Protein AF-A0A919I3X5-F1 (afdb_monomer_lite)

Secondary structure (DSSP, 8-state):
-HHHHHHHHHHHHHHHHHHHHHHHHHHHHHHHHHHHHHHHH--EEEEEEEEEEE-SSS-EEEEEEEEES---THHHHHHHTT-SSEEEEESEEEEETTEEEEEESS-GGG--TT-EEEEETTTTEEEEEETTEEEEEEEHHHH-EEEEPPGGG---

Structure (mmCIF, N/CA/C/O backbone):
data_AF-A0A919I3X5-F1
#
_entry.id   AF-A0A919I3X5-F1
#
loop_
_atom_site.group_PDB
_atom_site.id
_atom_site.type_symbol
_atom_site.label_atom_id
_atom_site.label_alt_id
_atom_site.label_comp_id
_atom_site.label_asym_id
_atom_site.label_entity_id
_atom_site.label_seq_id
_atom_site.pdbx_PDB_ins_code
_atom_site.Cartn_x
_atom_site.Cartn_y
_atom_site.Cartn_z
_atom_site.occupancy
_atom_site.B_iso_or_equiv
_atom_site.auth_seq_id
_atom_site.auth_comp_id
_atom_site.auth_asym_id
_atom_site.auth_atom_id
_atom_site.pdbx_PDB_model_num
ATOM 1 N N . MET A 1 1 ? 20.783 -20.655 -50.301 1.00 61.53 1 MET A N 1
ATOM 2 C CA . MET A 1 1 ? 19.791 -21.039 -49.267 1.00 61.53 1 MET A CA 1
ATOM 3 C C . MET A 1 1 ? 20.374 -21.097 -47.856 1.00 61.53 1 MET A C 1
ATOM 5 O O . MET A 1 1 ? 19.960 -20.282 -47.048 1.00 61.53 1 MET A O 1
ATOM 9 N N . LYS A 1 2 ? 21.364 -21.955 -47.545 1.00 70.31 2 LYS A N 1
ATOM 10 C CA . LYS A 1 2 ? 21.937 -22.067 -46.178 1.00 70.31 2 LYS A CA 1
ATOM 11 C C . LYS A 1 2 ? 22.468 -20.737 -45.602 1.00 70.31 2 LYS A C 1
ATOM 13 O O . LYS A 1 2 ? 22.192 -20.414 -44.455 1.00 70.31 2 LYS A O 1
ATOM 18 N N . LYS A 1 3 ? 23.154 -19.928 -46.423 1.00 73.69 3 LYS A N 1
ATOM 19 C CA . LYS A 1 3 ? 23.654 -18.591 -46.034 1.00 73.69 3 LYS A CA 1
ATOM 20 C C . LYS A 1 3 ? 22.526 -17.597 -45.720 1.00 73.69 3 LYS A C 1
ATOM 22 O O . LYS A 1 3 ? 22.613 -16.870 -44.742 1.00 73.69 3 LYS A O 1
ATOM 27 N N . SER A 1 4 ? 21.447 -17.607 -46.502 1.00 79.50 4 SER A N 1
ATOM 28 C CA . SER A 1 4 ? 20.280 -16.737 -46.294 1.00 79.50 4 SER A CA 1
ATOM 29 C C . SER A 1 4 ? 19.520 -17.089 -45.010 1.00 79.50 4 SER A C 1
ATOM 31 O O . SER A 1 4 ? 19.082 -16.193 -44.300 1.00 79.50 4 SER A O 1
ATOM 33 N N . ILE A 1 5 ? 19.423 -18.382 -44.677 1.00 82.94 5 ILE A N 1
ATOM 34 C CA . ILE A 1 5 ? 18.805 -18.867 -43.430 1.00 82.94 5 ILE A CA 1
ATOM 35 C C . ILE A 1 5 ? 19.635 -18.443 -42.208 1.00 82.94 5 ILE A C 1
ATOM 37 O O . ILE A 1 5 ? 19.074 -17.961 -41.230 1.00 82.94 5 ILE A O 1
ATOM 41 N N . LEU A 1 6 ? 20.967 -18.545 -42.284 1.00 82.88 6 LEU A N 1
ATOM 42 C CA . LEU A 1 6 ? 21.876 -18.072 -41.230 1.00 82.88 6 LEU A CA 1
ATOM 43 C C . LEU A 1 6 ? 21.755 -16.561 -40.982 1.00 82.88 6 LEU A C 1
ATOM 45 O O . LEU A 1 6 ? 21.732 -16.132 -39.832 1.00 82.88 6 LEU A O 1
ATOM 49 N N . ILE A 1 7 ? 21.626 -15.760 -42.045 1.00 85.81 7 ILE A N 1
ATOM 50 C CA . ILE A 1 7 ? 21.425 -14.307 -41.932 1.00 85.81 7 ILE A CA 1
ATOM 51 C C . ILE A 1 7 ? 20.065 -13.995 -41.288 1.00 85.81 7 ILE A C 1
ATOM 53 O O . ILE A 1 7 ? 20.000 -13.182 -40.370 1.00 85.81 7 ILE A O 1
ATOM 57 N N . LEU A 1 8 ? 18.993 -14.674 -41.709 1.00 85.62 8 LEU A N 1
ATOM 58 C CA . LEU A 1 8 ? 17.656 -14.517 -41.120 1.00 85.62 8 LEU A CA 1
ATOM 59 C C . LEU A 1 8 ? 17.619 -14.910 -39.638 1.00 85.62 8 LEU A C 1
ATOM 61 O O . LEU A 1 8 ? 17.032 -14.189 -38.835 1.00 85.62 8 LEU A O 1
ATOM 65 N N . MET A 1 9 ? 18.288 -16.001 -39.254 1.00 86.88 9 MET A N 1
ATOM 66 C CA . MET A 1 9 ? 18.439 -16.388 -37.848 1.00 86.88 9 MET A CA 1
ATOM 67 C C . MET A 1 9 ? 19.220 -15.348 -37.043 1.00 86.88 9 MET A C 1
ATOM 69 O O . MET A 1 9 ? 18.828 -15.029 -35.922 1.00 86.88 9 MET A O 1
ATOM 73 N N . GLY A 1 10 ? 20.299 -14.801 -37.611 1.00 88.75 10 GLY A N 1
ATOM 74 C CA . GLY A 1 10 ? 21.083 -13.742 -36.976 1.00 88.75 10 GLY A CA 1
ATOM 75 C C . GLY A 1 10 ? 20.249 -12.489 -36.716 1.00 88.75 10 GLY A C 1
ATOM 76 O O . GLY A 1 10 ? 20.241 -11.977 -35.599 1.00 88.75 10 GLY A O 1
ATOM 77 N N . ILE A 1 11 ? 19.481 -12.040 -37.714 1.00 90.88 11 ILE A N 1
ATOM 78 C CA . ILE A 1 11 ? 18.559 -10.905 -37.570 1.00 90.88 11 ILE A CA 1
ATOM 79 C C . ILE A 1 11 ? 17.502 -11.216 -36.507 1.00 90.88 11 ILE A C 1
ATOM 81 O O . ILE A 1 11 ? 17.323 -10.422 -35.589 1.00 90.88 11 ILE A O 1
ATOM 85 N N . GLY A 1 12 ? 16.860 -12.387 -36.577 1.00 91.50 12 GLY A N 1
ATOM 86 C CA . GLY A 1 12 ? 15.834 -12.793 -35.616 1.00 91.50 12 GLY A CA 1
ATOM 87 C C . GLY A 1 12 ? 16.341 -12.815 -34.171 1.00 91.50 12 GLY A C 1
ATOM 88 O O . GLY A 1 12 ? 15.672 -12.296 -33.277 1.00 91.50 12 GLY A O 1
ATOM 89 N N . LEU A 1 13 ? 17.548 -13.340 -33.941 1.00 92.19 13 LEU A N 1
ATOM 90 C CA . LEU A 1 13 ? 18.172 -13.357 -32.617 1.00 92.19 13 LEU A CA 1
ATOM 91 C C . LEU A 1 13 ? 18.465 -11.939 -32.110 1.00 92.19 13 LEU A C 1
ATOM 93 O O . LEU A 1 13 ? 18.172 -11.626 -30.956 1.00 92.19 13 LEU A O 1
ATOM 97 N N . ILE A 1 14 ? 18.996 -11.063 -32.967 1.00 91.50 14 ILE A N 1
ATOM 98 C CA . ILE A 1 14 ? 19.264 -9.665 -32.608 1.00 91.50 14 ILE A CA 1
ATOM 99 C C . ILE A 1 14 ? 17.957 -8.945 -32.256 1.00 91.50 14 ILE A C 1
ATOM 101 O O . ILE A 1 14 ? 17.886 -8.274 -31.225 1.00 91.50 14 ILE A O 1
ATOM 105 N N . THR A 1 15 ? 16.900 -9.110 -33.056 1.00 91.44 15 THR A N 1
ATOM 106 C CA . THR A 1 15 ? 15.589 -8.507 -32.781 1.00 91.44 15 THR A CA 1
ATOM 107 C C . THR A 1 15 ? 15.009 -9.007 -31.456 1.00 91.44 15 THR A C 1
ATOM 109 O O . THR A 1 15 ? 14.525 -8.200 -30.662 1.00 91.44 15 THR A O 1
ATOM 112 N N . LEU A 1 16 ? 15.118 -10.308 -31.165 1.00 92.00 16 LEU A N 1
ATOM 113 C CA . LEU A 1 16 ? 14.661 -10.888 -29.901 1.00 92.00 16 LEU A CA 1
ATOM 114 C C . LEU A 1 16 ? 15.409 -10.302 -28.693 1.00 92.00 16 LEU A C 1
ATOM 116 O O . LEU A 1 16 ? 14.780 -9.924 -27.705 1.00 92.00 16 LEU A O 1
ATOM 120 N N . LEU A 1 17 ? 16.737 -10.178 -28.774 1.00 91.19 17 LEU A N 1
ATOM 121 C CA . LEU A 1 17 ? 17.551 -9.598 -27.699 1.00 91.19 17 LEU A CA 1
ATOM 122 C C . LEU A 1 17 ? 17.224 -8.117 -27.463 1.00 91.19 17 LEU A C 1
ATOM 124 O O . LEU A 1 17 ? 17.174 -7.669 -26.315 1.00 91.19 17 LEU A O 1
ATOM 128 N N . LEU A 1 18 ? 16.960 -7.357 -28.529 1.00 89.06 18 LEU A N 1
ATOM 129 C CA . LEU A 1 18 ? 16.533 -5.960 -28.424 1.00 89.06 18 LEU A CA 1
ATOM 130 C C . LEU A 1 18 ? 15.162 -5.834 -27.748 1.00 89.06 18 LEU A C 1
ATOM 132 O O . LEU A 1 18 ? 15.000 -4.995 -26.859 1.00 89.06 18 LEU A O 1
ATOM 136 N N . LEU A 1 19 ? 14.204 -6.693 -28.109 1.00 86.88 19 LEU A N 1
ATOM 137 C CA . LEU A 1 19 ? 12.892 -6.747 -27.460 1.00 86.88 19 LEU A CA 1
ATOM 138 C C . LEU A 1 19 ? 13.016 -7.118 -25.979 1.00 86.88 19 LEU A C 1
ATOM 140 O O . LEU A 1 19 ? 12.453 -6.429 -25.129 1.00 86.88 19 LEU A O 1
ATOM 144 N N . ALA A 1 20 ? 13.810 -8.140 -25.650 1.00 85.44 20 ALA A N 1
ATOM 145 C CA . ALA A 1 20 ? 14.062 -8.530 -24.266 1.00 85.44 20 ALA A CA 1
ATOM 146 C C . ALA A 1 20 ? 14.652 -7.362 -23.459 1.00 85.44 20 ALA A C 1
ATOM 148 O O . ALA A 1 20 ? 14.137 -7.017 -22.395 1.00 85.44 20 ALA A O 1
ATOM 149 N N . ARG A 1 21 ? 15.679 -6.686 -23.990 1.00 85.81 21 ARG A N 1
ATOM 150 C CA . ARG A 1 21 ? 16.307 -5.524 -23.340 1.00 85.81 21 ARG A CA 1
ATOM 151 C C . ARG A 1 21 ? 15.316 -4.387 -23.086 1.00 85.81 21 ARG A C 1
ATOM 153 O O . ARG A 1 21 ? 15.370 -3.765 -22.024 1.00 85.81 21 ARG A O 1
ATOM 160 N N . LEU A 1 22 ? 14.419 -4.112 -24.034 1.00 80.50 22 LEU A N 1
ATOM 161 C CA . LEU A 1 22 ? 13.367 -3.105 -23.869 1.00 80.50 22 LEU A CA 1
ATOM 162 C C . LEU A 1 22 ? 12.413 -3.469 -22.727 1.00 80.50 22 LEU A C 1
ATOM 164 O O . LEU A 1 22 ? 12.160 -2.631 -21.860 1.00 80.50 22 LEU A O 1
ATOM 168 N N . VAL A 1 23 ? 11.958 -4.724 -22.676 1.00 80.50 23 VAL A N 1
ATOM 169 C CA . VAL A 1 23 ? 11.077 -5.224 -21.608 1.00 80.50 23 VAL A CA 1
ATOM 170 C C . VAL A 1 23 ? 11.756 -5.129 -20.239 1.00 80.50 23 VAL A C 1
ATOM 172 O O . VAL A 1 23 ? 11.149 -4.638 -19.286 1.00 80.50 23 VAL A O 1
ATOM 175 N N . PHE A 1 24 ? 13.026 -5.532 -20.127 1.00 82.12 24 PHE A N 1
ATOM 176 C CA . PHE A 1 24 ? 13.777 -5.430 -18.870 1.00 82.12 24 PHE A CA 1
ATOM 177 C C . PHE A 1 24 ? 13.936 -3.984 -18.401 1.00 82.12 24 PHE A C 1
ATOM 179 O O . PHE A 1 24 ? 13.717 -3.686 -17.226 1.00 82.12 24 PHE A O 1
ATOM 186 N N . ARG A 1 25 ? 14.265 -3.067 -19.318 1.00 80.19 25 ARG A N 1
ATOM 187 C CA . ARG A 1 25 ? 14.406 -1.644 -18.992 1.00 80.19 25 ARG A CA 1
ATOM 188 C C . ARG A 1 25 ? 13.093 -1.049 -18.484 1.00 80.19 25 ARG A C 1
ATOM 190 O O . ARG A 1 25 ? 13.114 -0.276 -17.531 1.00 80.19 25 ARG A O 1
ATOM 197 N N . GLN A 1 26 ? 11.964 -1.417 -19.089 1.00 76.94 26 GLN A N 1
ATOM 198 C CA . GLN A 1 26 ? 10.650 -0.961 -18.642 1.00 76.94 26 GLN A CA 1
ATOM 199 C C . GLN A 1 26 ? 10.311 -1.508 -17.252 1.00 76.94 26 GLN A C 1
ATOM 201 O O . GLN A 1 26 ? 9.931 -0.731 -16.380 1.00 76.94 26 GLN A O 1
ATOM 206 N N . LYS A 1 27 ? 10.518 -2.812 -17.015 1.00 78.44 27 LYS A N 1
ATOM 207 C CA . LYS A 1 27 ? 10.295 -3.422 -15.694 1.00 78.44 27 LYS A CA 1
ATOM 208 C C . LYS 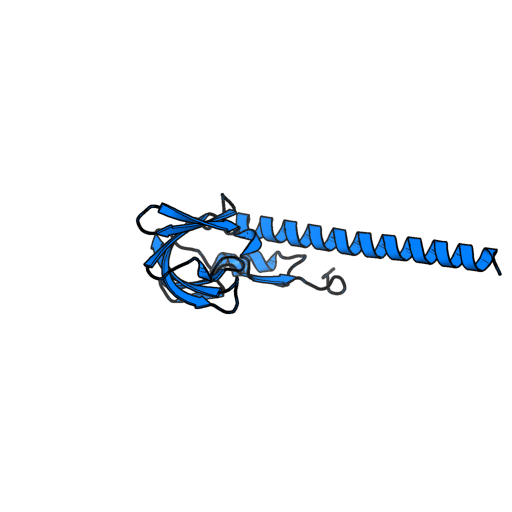A 1 27 ? 11.113 -2.731 -14.600 1.00 78.44 27 LYS A C 1
ATOM 210 O O . LYS A 1 27 ? 10.560 -2.404 -13.551 1.00 78.44 27 LYS A O 1
ATOM 215 N N . SER A 1 28 ? 12.393 -2.452 -14.863 1.00 79.94 28 SER A N 1
ATOM 216 C CA . SER A 1 28 ? 13.244 -1.704 -13.928 1.00 79.94 28 SER A CA 1
ATOM 217 C C . SER A 1 28 ? 12.676 -0.314 -13.648 1.00 79.94 28 SER A C 1
ATOM 219 O O . SER A 1 28 ? 12.451 0.021 -12.491 1.00 79.94 28 SER A O 1
ATOM 221 N N . GLY A 1 29 ? 12.345 0.452 -14.695 1.00 79.75 29 GLY A N 1
ATOM 222 C CA . GLY A 1 29 ? 11.782 1.797 -14.541 1.00 79.75 29 GLY A CA 1
ATOM 223 C C . GLY A 1 29 ? 10.487 1.812 -13.726 1.00 79.75 29 GLY A C 1
ATOM 224 O O . GLY A 1 29 ? 10.319 2.657 -12.849 1.00 79.75 29 GLY A O 1
ATOM 225 N N . THR A 1 30 ? 9.599 0.837 -13.944 1.00 84.00 30 THR A N 1
ATOM 226 C CA . THR A 1 30 ? 8.377 0.710 -13.140 1.00 84.00 30 THR A CA 1
ATOM 227 C C . THR A 1 30 ? 8.676 0.37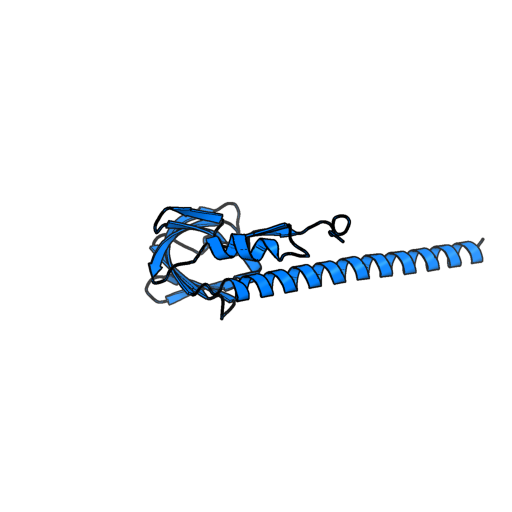4 -11.676 1.00 84.00 30 THR A C 1
ATOM 229 O O . THR A 1 30 ? 8.075 0.953 -10.774 1.00 84.00 30 THR A O 1
ATOM 232 N N . ALA A 1 31 ? 9.625 -0.522 -11.404 1.00 86.62 31 ALA A N 1
ATOM 233 C CA . ALA A 1 31 ? 9.981 -0.875 -10.033 1.00 86.62 31 ALA A CA 1
ATOM 234 C C . ALA A 1 31 ? 10.604 0.315 -9.282 1.00 86.62 31 ALA A C 1
ATOM 236 O O . ALA A 1 31 ? 10.246 0.576 -8.131 1.00 86.62 31 ALA A O 1
ATOM 237 N N . ASP A 1 32 ? 11.487 1.062 -9.945 1.00 90.38 32 ASP A N 1
ATOM 238 C CA . ASP A 1 32 ? 12.150 2.235 -9.374 1.00 90.38 32 ASP A CA 1
ATOM 239 C C . ASP A 1 32 ? 11.147 3.352 -9.064 1.00 90.38 32 ASP A C 1
ATOM 241 O O . ASP A 1 32 ? 11.195 3.953 -7.990 1.00 90.38 32 ASP A O 1
ATOM 245 N N . GLU A 1 33 ? 10.181 3.585 -9.956 1.00 91.12 33 GLU A N 1
ATOM 246 C CA . GLU A 1 33 ? 9.142 4.592 -9.742 1.00 91.12 33 GLU A CA 1
ATOM 247 C C . GLU A 1 33 ? 8.199 4.229 -8.588 1.00 91.12 33 GLU A C 1
ATOM 249 O O . GLU A 1 33 ? 7.842 5.103 -7.799 1.00 91.12 33 GLU A O 1
ATOM 254 N N . ARG A 1 34 ? 7.849 2.945 -8.417 1.00 93.44 34 ARG A N 1
ATOM 255 C CA . ARG A 1 34 ? 7.057 2.489 -7.259 1.00 93.44 34 ARG A CA 1
ATOM 256 C C . ARG A 1 34 ? 7.797 2.735 -5.944 1.00 93.44 34 ARG A C 1
ATOM 258 O O . ARG A 1 34 ? 7.209 3.285 -5.014 1.00 93.44 34 ARG A O 1
ATOM 265 N N . LYS A 1 35 ? 9.089 2.394 -5.876 1.00 93.75 35 LYS A N 1
ATOM 266 C CA . LYS A 1 35 ? 9.930 2.649 -4.690 1.00 93.75 35 LYS A CA 1
ATOM 267 C C . LYS A 1 35 ? 10.046 4.144 -4.392 1.00 93.75 35 LYS A C 1
ATOM 269 O O . LYS A 1 35 ? 9.903 4.562 -3.243 1.00 93.75 35 LYS A O 1
ATOM 274 N N . TRP A 1 36 ? 10.281 4.953 -5.428 1.00 94.69 36 TRP A N 1
ATOM 275 C CA . TRP A 1 36 ? 10.306 6.410 -5.312 1.00 94.69 36 TRP A CA 1
ATOM 276 C C . TRP A 1 36 ? 8.979 6.947 -4.770 1.00 94.69 36 TRP A C 1
ATOM 278 O O . TRP A 1 36 ? 8.989 7.748 -3.836 1.00 94.69 36 TRP A O 1
ATOM 288 N N . PHE A 1 37 ? 7.853 6.471 -5.308 1.00 94.81 37 PHE A N 1
ATOM 289 C CA . PHE A 1 37 ? 6.524 6.908 -4.901 1.00 94.81 37 PHE A CA 1
ATOM 290 C C . PHE A 1 37 ? 6.281 6.626 -3.419 1.00 94.81 37 PHE A C 1
ATOM 292 O O . PHE A 1 37 ? 5.980 7.562 -2.684 1.00 94.81 37 PHE A O 1
ATOM 299 N N . VAL A 1 38 ? 6.515 5.393 -2.946 1.00 94.69 38 VAL A N 1
ATOM 300 C CA . VAL A 1 38 ? 6.366 5.041 -1.519 1.00 94.69 38 VAL A CA 1
ATOM 301 C C . VAL A 1 38 ? 7.189 5.957 -0.621 1.00 94.69 38 VAL A C 1
ATOM 303 O O . VAL A 1 38 ? 6.667 6.481 0.364 1.00 94.69 38 VAL A O 1
ATOM 306 N N . LYS A 1 39 ? 8.456 6.195 -0.970 1.00 94.88 39 LYS A N 1
ATOM 307 C CA . LYS A 1 39 ? 9.339 7.068 -0.188 1.00 94.88 39 LYS A CA 1
ATOM 308 C C . LYS A 1 39 ? 8.854 8.521 -0.186 1.00 94.88 39 LYS A C 1
ATOM 310 O O . LYS A 1 39 ? 8.961 9.214 0.825 1.00 94.88 39 LYS A O 1
ATOM 315 N N . ALA A 1 40 ? 8.314 8.991 -1.307 1.00 94.06 40 ALA A N 1
ATOM 316 C CA . ALA A 1 40 ? 7.800 10.347 -1.446 1.00 94.06 40 ALA A CA 1
ATOM 317 C C . ALA A 1 40 ? 6.484 10.579 -0.679 1.00 94.06 40 ALA A C 1
ATOM 319 O O . ALA A 1 40 ? 6.223 11.718 -0.283 1.00 94.06 40 ALA A O 1
ATOM 320 N N . LEU A 1 41 ? 5.692 9.528 -0.420 1.00 93.44 41 LEU A N 1
ATOM 321 C CA . LEU A 1 41 ? 4.456 9.626 0.367 1.00 93.44 41 LEU A CA 1
ATOM 322 C C . LEU A 1 41 ? 4.705 10.079 1.807 1.00 93.44 41 LEU A C 1
ATOM 324 O O . LEU A 1 41 ? 3.909 10.857 2.335 1.00 93.44 41 LEU A O 1
ATOM 328 N N . ARG A 1 42 ? 5.819 9.641 2.414 1.00 94.62 42 ARG A N 1
ATOM 329 C CA . ARG A 1 42 ? 6.158 9.904 3.827 1.00 94.62 42 ARG A CA 1
ATOM 330 C C . ARG A 1 42 ? 5.008 9.547 4.777 1.00 94.62 42 ARG A C 1
ATOM 332 O O . ARG A 1 42 ? 4.684 10.310 5.683 1.00 94.62 42 ARG A O 1
ATOM 339 N N . TYR A 1 43 ? 4.341 8.432 4.510 1.00 95.06 43 TYR A N 1
ATOM 340 C CA . TYR A 1 43 ? 3.275 7.934 5.360 1.00 95.06 43 TYR A CA 1
ATOM 341 C C . TYR A 1 43 ? 3.866 7.290 6.598 1.00 95.06 43 TYR A C 1
ATOM 343 O O . TYR A 1 43 ? 4.651 6.361 6.491 1.00 95.06 43 TYR A O 1
ATOM 351 N N . GLU A 1 44 ? 3.466 7.799 7.754 1.00 96.50 44 GLU A N 1
ATOM 352 C CA . GLU A 1 44 ? 3.787 7.253 9.066 1.00 96.50 44 GLU A CA 1
ATOM 353 C C . GLU A 1 44 ? 2.495 7.357 9.882 1.00 96.50 44 GLU A C 1
ATOM 355 O O . GLU A 1 44 ? 2.126 8.440 10.345 1.00 96.50 44 GLU A O 1
ATOM 360 N N . PHE A 1 45 ? 1.722 6.273 9.939 1.00 96.62 45 PHE A N 1
ATOM 361 C CA . PHE A 1 45 ? 0.426 6.276 10.618 1.00 96.62 45 PHE A CA 1
ATOM 362 C C . PHE A 1 45 ? 0.042 4.891 11.135 1.00 96.62 45 PHE A C 1
ATOM 364 O O . PHE A 1 45 ? 0.501 3.861 10.640 1.00 96.62 45 PHE A O 1
ATOM 371 N N . SER A 1 46 ? -0.863 4.882 12.112 1.00 97.38 46 SER A N 1
ATOM 372 C CA . SER A 1 46 ? -1.517 3.675 12.607 1.00 97.38 46 SER A CA 1
ATOM 373 C C . SER A 1 46 ? -3.015 3.706 12.336 1.00 97.38 46 SER A C 1
ATOM 375 O O . SER A 1 46 ? -3.649 4.766 12.331 1.00 97.38 46 SER A O 1
ATOM 377 N N . ALA A 1 47 ? -3.583 2.530 12.119 1.00 97.75 47 ALA A N 1
ATOM 378 C CA . ALA A 1 47 ? -5.012 2.345 11.958 1.00 97.75 47 ALA A CA 1
ATOM 379 C C . ALA A 1 47 ? -5.453 1.027 12.598 1.00 97.75 47 ALA A C 1
ATOM 381 O O . ALA A 1 47 ? -4.634 0.170 12.906 1.00 97.75 47 ALA A O 1
ATOM 382 N N . ARG A 1 48 ? -6.756 0.828 12.744 1.00 97.81 48 ARG A N 1
ATOM 383 C CA . ARG A 1 48 ? -7.365 -0.429 13.168 1.00 97.81 48 ARG A CA 1
ATOM 384 C C . ARG A 1 48 ? -8.250 -0.976 12.065 1.00 97.81 48 ARG A C 1
ATOM 386 O O . ARG A 1 48 ? -9.030 -0.227 11.481 1.00 97.81 48 ARG A O 1
ATOM 393 N N . VAL A 1 49 ? -8.157 -2.268 11.784 1.00 97.75 49 VAL A N 1
ATOM 394 C CA . VAL A 1 49 ? -8.965 -2.913 10.746 1.00 97.75 49 VAL A CA 1
ATOM 395 C C . VAL A 1 49 ? -10.425 -2.990 11.197 1.00 97.75 49 VAL A C 1
ATOM 397 O O . VAL A 1 49 ? -10.747 -3.635 12.193 1.00 97.75 49 VAL A O 1
ATOM 400 N N . ASP A 1 50 ? -11.317 -2.341 10.454 1.00 97.25 50 ASP A N 1
ATOM 401 C CA . ASP A 1 50 ? -12.764 -2.335 10.701 1.00 97.25 50 ASP A CA 1
ATOM 402 C C . ASP A 1 50 ? -13.471 -3.454 9.921 1.00 97.25 50 ASP A C 1
ATOM 404 O O . ASP A 1 50 ? -14.318 -4.172 10.455 1.00 97.25 50 ASP A O 1
ATOM 408 N N . SER A 1 51 ? -13.090 -3.649 8.655 1.00 96.31 51 SER A N 1
ATOM 409 C CA . SER A 1 51 ? -13.647 -4.708 7.808 1.00 96.31 51 SER A CA 1
ATOM 410 C C . SER A 1 51 ? -12.667 -5.160 6.731 1.00 96.31 51 SER A C 1
ATOM 412 O O . SER A 1 51 ? -11.946 -4.332 6.169 1.00 96.31 51 SER A O 1
ATOM 414 N N . ILE A 1 52 ? -12.725 -6.445 6.378 1.00 96.06 52 ILE A N 1
ATOM 415 C CA . ILE A 1 52 ? -11.952 -7.048 5.291 1.00 96.06 52 ILE A CA 1
ATOM 416 C C . ILE A 1 52 ? -12.920 -7.627 4.261 1.00 96.06 52 ILE A C 1
ATOM 418 O O . ILE A 1 52 ? -13.839 -8.364 4.611 1.00 96.06 52 ILE A O 1
ATOM 422 N N . LEU A 1 53 ? -12.700 -7.304 2.989 1.00 95.50 53 LEU A N 1
ATOM 423 C CA . LEU A 1 53 ? -13.354 -7.943 1.852 1.00 95.50 53 LEU A CA 1
ATOM 424 C C . LEU A 1 53 ? -12.292 -8.671 1.032 1.00 95.50 53 LEU A C 1
ATOM 426 O O . LEU A 1 53 ? -11.531 -8.042 0.298 1.00 95.50 53 LEU A O 1
ATOM 430 N N . VAL A 1 54 ? -12.233 -9.990 1.170 1.00 94.44 54 VAL A N 1
ATOM 431 C CA . VAL A 1 54 ? -11.283 -10.837 0.443 1.00 94.44 54 VAL A CA 1
ATOM 432 C C . VAL A 1 54 ? -11.773 -11.036 -0.993 1.00 94.44 54 VAL A C 1
ATOM 434 O O . VAL A 1 54 ? -12.937 -11.363 -1.213 1.00 94.44 54 VAL A O 1
ATOM 437 N N . PHE A 1 55 ? -10.896 -10.812 -1.973 1.00 89.75 55 PHE A N 1
ATOM 438 C CA . PHE A 1 55 ? -11.206 -11.000 -3.394 1.00 89.75 55 PHE A CA 1
ATOM 439 C C . PHE A 1 55 ? -10.818 -12.394 -3.889 1.00 89.75 55 PHE A C 1
ATOM 441 O O . PHE A 1 55 ? -11.499 -12.951 -4.746 1.00 89.75 55 PHE A O 1
ATOM 448 N N . ASN A 1 56 ? -9.711 -12.942 -3.383 1.00 91.25 56 ASN A N 1
ATOM 449 C CA . ASN A 1 56 ? -9.208 -14.271 -3.727 1.00 91.25 56 ASN A CA 1
ATOM 450 C C . ASN A 1 56 ? -8.350 -14.845 -2.580 1.00 91.25 56 ASN A C 1
ATOM 452 O O . ASN A 1 56 ? -8.339 -14.305 -1.482 1.00 91.25 56 ASN A O 1
ATOM 456 N N . 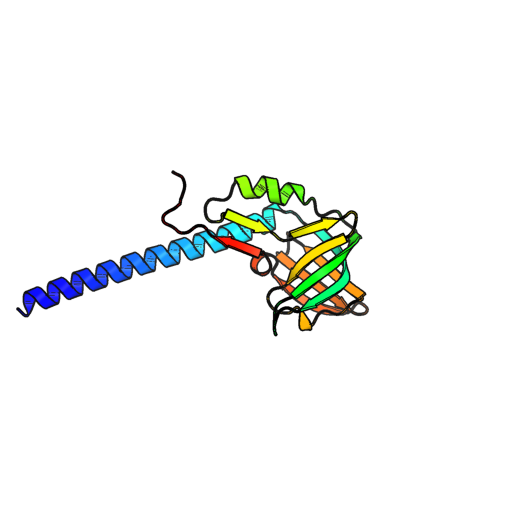GLN A 1 57 ? -7.613 -15.931 -2.823 1.00 89.38 57 GLN A N 1
ATOM 457 C CA . GLN A 1 57 ? -6.789 -16.603 -1.803 1.00 89.38 57 GLN A CA 1
ATOM 458 C C . GLN A 1 57 ? -5.625 -15.759 -1.239 1.00 89.38 57 GLN A C 1
ATOM 460 O O . GLN A 1 57 ? -4.982 -16.187 -0.286 1.00 89.38 57 GLN A O 1
ATOM 465 N N . HIS A 1 58 ? -5.352 -14.579 -1.798 1.00 90.62 58 HIS A N 1
ATOM 466 C CA . HIS A 1 58 ? -4.216 -13.727 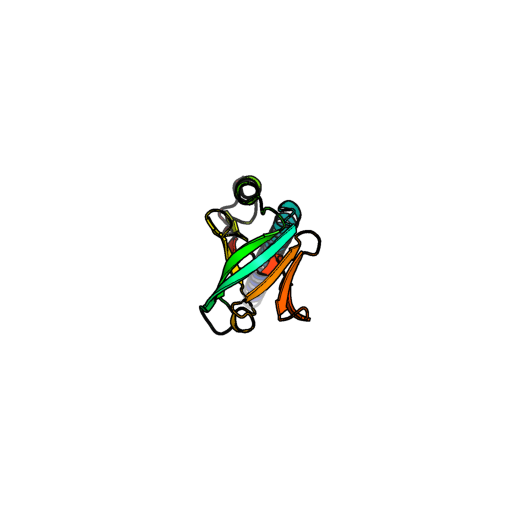-1.436 1.00 90.62 58 HIS A CA 1
ATOM 467 C C . HIS A 1 58 ? -4.632 -12.282 -1.163 1.00 90.62 58 HIS A C 1
ATOM 469 O O . HIS A 1 58 ? -4.196 -11.669 -0.189 1.00 90.62 58 HIS A O 1
ATOM 475 N N . SER A 1 59 ? -5.489 -11.722 -2.015 1.00 92.12 59 SER A N 1
ATOM 476 C CA . SER A 1 59 ? -5.769 -10.296 -2.038 1.00 92.12 59 SER A CA 1
ATOM 477 C C . SER A 1 59 ? -7.128 -9.941 -1.458 1.00 92.12 59 SER A C 1
ATOM 479 O O . SER A 1 59 ? -8.093 -10.710 -1.482 1.00 92.12 59 SER A O 1
ATOM 481 N N . GLY A 1 60 ? -7.213 -8.723 -0.940 1.00 92.88 60 GLY A N 1
ATOM 482 C CA . GLY A 1 60 ? -8.424 -8.215 -0.330 1.00 92.88 60 GLY A CA 1
ATOM 483 C C . GLY A 1 60 ? -8.345 -6.728 -0.060 1.00 92.88 60 GLY A C 1
ATOM 484 O O . GLY A 1 60 ? -7.284 -6.107 -0.060 1.00 92.88 60 GLY A O 1
ATOM 485 N N . ARG A 1 61 ? -9.510 -6.140 0.151 1.00 94.81 61 ARG A N 1
ATOM 486 C CA . ARG A 1 61 ? -9.694 -4.739 0.495 1.00 94.81 61 ARG A CA 1
ATOM 487 C C . ARG A 1 61 ? -9.881 -4.614 1.995 1.00 94.81 61 ARG A C 1
ATOM 489 O O . ARG A 1 61 ? -10.775 -5.241 2.558 1.00 94.81 61 ARG A O 1
ATOM 496 N N . LEU A 1 62 ? -9.086 -3.750 2.608 1.00 95.69 62 LEU A N 1
ATOM 497 C CA . LEU A 1 62 ? -9.161 -3.450 4.026 1.00 95.69 62 LEU A CA 1
ATOM 498 C C . LEU A 1 62 ? -9.721 -2.054 4.207 1.00 95.69 62 LEU A C 1
ATOM 500 O O . LEU A 1 62 ? -9.236 -1.093 3.608 1.00 95.69 62 LEU A O 1
ATOM 504 N N . ARG A 1 63 ? -10.743 -1.957 5.048 1.00 97.06 63 ARG A N 1
ATOM 505 C CA . ARG A 1 63 ? -11.233 -0.694 5.584 1.00 97.06 63 ARG A CA 1
ATOM 506 C C . ARG A 1 63 ? -10.677 -0.553 6.988 1.00 97.06 63 ARG A C 1
ATOM 508 O O . ARG A 1 63 ? -10.907 -1.432 7.818 1.00 97.06 63 ARG A O 1
ATOM 515 N N . CYS A 1 64 ? -9.972 0.540 7.243 1.00 97.50 64 CYS A N 1
ATOM 516 C CA . CYS A 1 64 ? -9.311 0.778 8.515 1.00 97.50 64 CYS A CA 1
ATOM 517 C C . CYS A 1 64 ? -9.702 2.141 9.081 1.00 97.50 64 CYS A C 1
ATOM 519 O O . CYS A 1 64 ? -9.818 3.118 8.342 1.00 97.50 64 CYS A O 1
ATOM 521 N N . LEU A 1 65 ? -9.879 2.202 10.394 1.00 97.81 65 LEU A N 1
ATOM 522 C CA . LEU A 1 65 ? -10.076 3.428 11.152 1.00 97.81 65 LEU A CA 1
ATOM 523 C C . LEU A 1 65 ? -8.716 3.942 11.626 1.00 97.81 65 LEU A C 1
ATOM 525 O O . LEU A 1 65 ? -8.012 3.228 12.329 1.00 97.81 65 LEU A O 1
ATOM 529 N N . LEU A 1 66 ? -8.336 5.155 11.245 1.00 97.44 66 LEU A N 1
ATOM 530 C CA . LEU A 1 66 ? -7.109 5.804 11.692 1.00 97.44 66 LEU A CA 1
ATOM 531 C C . LEU A 1 66 ? -7.124 5.979 13.212 1.00 97.44 66 LEU A C 1
ATOM 533 O O . LEU A 1 66 ? -8.113 6.426 13.788 1.00 97.44 66 LEU A O 1
ATOM 537 N N . THR A 1 67 ? -6.012 5.620 13.846 1.00 96.88 67 THR A N 1
ATOM 538 C CA . THR A 1 67 ? -5.824 5.708 15.301 1.00 96.88 67 THR A CA 1
ATOM 539 C C . THR A 1 67 ? -4.737 6.706 15.678 1.00 96.88 67 THR A C 1
ATOM 541 O O . THR A 1 67 ? -4.813 7.312 16.741 1.00 96.88 67 THR A O 1
ATOM 544 N N . ASN A 1 68 ? -3.731 6.899 14.820 1.00 96.56 68 ASN A N 1
ATOM 545 C CA . ASN A 1 68 ? -2.687 7.908 15.000 1.00 96.56 68 ASN A CA 1
ATOM 546 C C . ASN A 1 68 ? -2.059 8.266 13.647 1.00 96.56 68 ASN A C 1
ATOM 548 O O . ASN A 1 68 ? -1.916 7.391 12.795 1.00 96.56 68 ASN A O 1
ATOM 552 N N . GLY A 1 69 ? -1.618 9.510 13.486 1.00 93.44 69 GLY A N 1
ATOM 553 C CA . GLY A 1 69 ? -1.076 10.034 12.236 1.00 93.44 69 GLY A CA 1
ATOM 554 C C . GLY A 1 69 ? -2.159 10.370 11.210 1.00 93.44 69 GLY A C 1
ATOM 555 O O . GLY A 1 69 ? -3.312 9.954 11.320 1.00 93.44 69 GLY A O 1
ATOM 556 N N . ASP A 1 70 ? -1.775 11.145 10.198 1.00 91.75 70 ASP A N 1
ATOM 557 C CA . ASP A 1 70 ? -2.670 11.563 9.124 1.00 91.75 70 ASP A CA 1
ATOM 558 C C . ASP A 1 70 ? -2.043 11.260 7.755 1.00 91.75 70 ASP A C 1
ATOM 560 O O . ASP A 1 70 ? -1.116 11.960 7.329 1.00 91.75 70 ASP A O 1
ATOM 564 N N . PRO A 1 71 ? -2.514 10.229 7.030 1.00 89.19 71 PRO A N 1
ATOM 565 C CA . PRO A 1 71 ? -2.061 10.006 5.672 1.00 89.19 71 PRO A CA 1
ATOM 566 C C . PRO A 1 71 ? -2.639 11.092 4.769 1.00 89.19 71 PRO A C 1
ATOM 568 O O . PRO A 1 71 ? -3.803 11.059 4.366 1.00 89.19 71 PRO A O 1
ATOM 571 N N . GLN A 1 72 ? -1.803 12.069 4.446 1.00 90.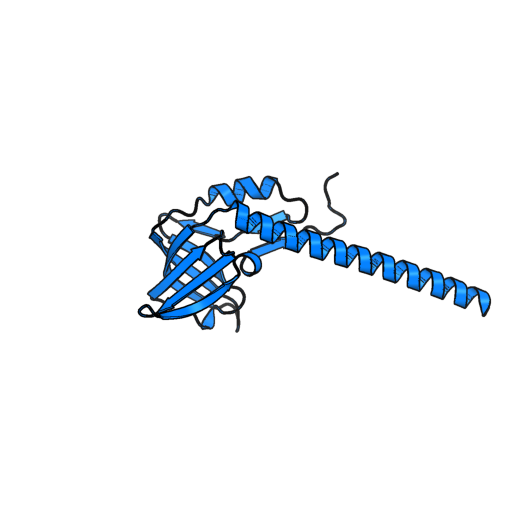75 72 GLN A N 1
ATOM 572 C CA . GLN A 1 72 ? -2.112 13.186 3.561 1.00 90.75 72 GLN A CA 1
ATOM 573 C C . GLN A 1 72 ? -2.391 12.686 2.130 1.00 90.75 72 GLN A C 1
ATOM 575 O O . GLN A 1 72 ? -1.509 12.699 1.270 1.00 90.75 72 GLN A O 1
ATOM 580 N N . THR A 1 73 ? -3.611 12.213 1.856 1.00 89.50 73 THR A N 1
ATOM 581 C CA . THR A 1 73 ? -3.985 11.557 0.585 1.00 89.50 73 THR A CA 1
ATOM 582 C C . THR A 1 73 ? -3.815 12.467 -0.630 1.00 89.50 73 THR A C 1
ATOM 584 O O . THR A 1 73 ? -3.482 11.989 -1.710 1.00 89.50 73 THR A O 1
ATOM 587 N N . TYR A 1 74 ? -3.915 13.789 -0.455 1.00 89.12 74 TYR A N 1
ATOM 588 C CA . TYR A 1 74 ? -3.627 14.769 -1.511 1.00 89.12 74 TYR A CA 1
ATOM 589 C C . TYR A 1 74 ? -2.176 14.697 -2.035 1.00 89.12 74 TYR A C 1
ATOM 591 O O . TYR A 1 74 ? -1.891 15.136 -3.155 1.00 89.12 74 TYR A O 1
ATOM 599 N N . ARG A 1 75 ? -1.237 14.139 -1.252 1.00 90.06 75 ARG A N 1
ATOM 600 C CA . ARG A 1 75 ? 0.138 13.888 -1.710 1.00 90.06 75 ARG A CA 1
ATOM 601 C C . ARG A 1 75 ? 0.174 12.835 -2.804 1.00 90.06 75 ARG A C 1
ATOM 603 O O . ARG A 1 75 ? 0.931 13.020 -3.751 1.00 90.06 75 ARG A O 1
ATOM 610 N N . GLU A 1 76 ? -0.654 11.789 -2.724 1.00 90.94 76 GLU A N 1
ATOM 611 C CA . GLU A 1 76 ? -0.729 10.779 -3.786 1.00 90.94 76 GLU A CA 1
ATOM 612 C C . GLU A 1 76 ? -1.085 11.444 -5.119 1.00 90.94 76 GLU A C 1
ATOM 614 O O . GLU A 1 76 ? -0.427 11.210 -6.129 1.00 90.94 76 GLU A O 1
ATOM 619 N N . ASP A 1 77 ? -2.085 12.326 -5.123 1.00 89.12 77 ASP A N 1
ATOM 620 C CA . ASP A 1 77 ? -2.539 13.029 -6.331 1.00 89.12 77 ASP A CA 1
ATOM 621 C C . ASP A 1 77 ? -1.504 14.018 -6.873 1.00 89.12 77 ASP A C 1
ATOM 623 O O . ASP A 1 77 ? -1.372 14.201 -8.084 1.00 89.12 77 ASP A O 1
ATOM 627 N N . SER A 1 78 ? -0.726 14.631 -5.982 1.00 90.31 78 SER A N 1
ATOM 628 C CA . SER A 1 78 ? 0.342 15.556 -6.363 1.00 90.31 78 SER A CA 1
ATOM 629 C C . SER A 1 78 ? 1.538 14.819 -6.970 1.00 90.31 78 SER A C 1
ATOM 631 O O . SER A 1 78 ? 2.076 15.248 -7.989 1.00 90.31 78 SER A O 1
ATOM 633 N N . LEU A 1 79 ? 1.927 13.687 -6.383 1.00 91.62 79 LEU A N 1
ATOM 634 C CA . LEU A 1 79 ? 3.072 12.885 -6.815 1.00 91.62 79 LEU A CA 1
ATOM 635 C C . LEU A 1 79 ? 2.816 12.148 -8.135 1.00 91.62 79 LEU A C 1
ATOM 637 O O . LEU A 1 79 ? 3.736 12.029 -8.940 1.00 91.62 79 LEU A O 1
ATOM 641 N N . LYS A 1 80 ? 1.572 11.733 -8.413 1.00 89.62 80 LYS A N 1
ATOM 642 C CA . LYS A 1 80 ? 1.192 11.104 -9.696 1.00 89.62 80 LYS A CA 1
ATOM 643 C C . LYS A 1 80 ? 1.506 11.969 -10.913 1.00 89.62 80 LYS A C 1
ATOM 645 O O . LYS A 1 80 ? 1.811 11.446 -11.980 1.00 89.62 80 LYS A O 1
ATOM 650 N N . LYS A 1 81 ? 1.483 13.298 -10.759 1.00 88.06 81 LYS A N 1
ATOM 651 C CA . LYS A 1 81 ? 1.838 14.244 -11.832 1.00 88.06 81 LYS A CA 1
ATOM 652 C C . LYS A 1 81 ? 3.295 14.109 -12.285 1.00 88.06 81 LYS A C 1
ATOM 654 O O . LYS A 1 81 ? 3.632 14.572 -13.369 1.00 88.06 81 LYS A O 1
ATOM 659 N N . LEU A 1 82 ? 4.144 13.487 -11.468 1.00 90.19 82 LEU A N 1
ATOM 660 C CA . LEU A 1 82 ? 5.565 13.283 -11.738 1.00 90.19 82 LEU A CA 1
ATOM 661 C C . LEU A 1 82 ? 5.866 11.903 -12.345 1.00 90.19 82 LEU A C 1
ATOM 663 O O . LEU A 1 82 ? 7.026 11.629 -12.652 1.00 90.19 82 LEU A O 1
ATOM 667 N N . PHE A 1 83 ? 4.856 11.043 -12.533 1.00 89.62 83 PHE A N 1
ATOM 668 C CA . PHE A 1 83 ? 5.066 9.717 -13.106 1.00 89.62 83 PHE A CA 1
ATOM 669 C C . PHE A 1 83 ? 5.448 9.769 -14.583 1.00 89.62 83 PHE A C 1
ATOM 671 O O . PHE A 1 83 ? 4.787 10.385 -15.429 1.00 89.62 83 PHE A O 1
ATOM 678 N N . LYS A 1 84 ? 6.507 9.031 -14.894 1.00 85.44 84 LYS A N 1
ATOM 679 C CA . LYS A 1 84 ? 7.017 8.771 -16.235 1.00 85.44 84 LYS A CA 1
ATOM 680 C C . LYS A 1 84 ? 6.558 7.404 -16.722 1.00 85.44 84 LYS A C 1
ATOM 682 O O . LYS A 1 84 ? 6.150 7.286 -17.878 1.00 85.44 84 LYS A O 1
ATOM 687 N N . GLU A 1 85 ? 6.594 6.402 -15.846 1.00 83.31 85 GLU A N 1
ATOM 688 C CA . GLU A 1 85 ? 6.369 4.996 -16.200 1.00 83.31 85 GLU A CA 1
ATOM 689 C C . GLU A 1 85 ? 4.959 4.503 -15.840 1.00 83.31 85 GLU A C 1
ATOM 691 O O . GLU A 1 85 ? 4.437 3.612 -16.509 1.00 83.31 85 GLU A O 1
ATOM 696 N N . HIS A 1 86 ? 4.312 5.089 -14.834 1.00 83.81 86 HIS A N 1
ATOM 697 C CA . HIS A 1 86 ? 2.940 4.787 -14.435 1.00 83.81 86 HIS A CA 1
ATOM 698 C C . HIS A 1 86 ? 1.952 5.858 -14.877 1.00 83.81 86 HIS A C 1
ATOM 700 O O . HIS A 1 86 ? 2.272 7.042 -14.971 1.00 83.81 86 HIS A O 1
ATOM 706 N N . ASP A 1 87 ? 0.716 5.433 -15.120 1.00 81.19 87 ASP A N 1
ATOM 707 C CA . ASP A 1 87 ? -0.408 6.366 -15.189 1.00 81.19 87 ASP A CA 1
ATOM 708 C C . ASP A 1 87 ? -0.971 6.629 -13.802 1.00 81.19 87 ASP A C 1
ATOM 710 O O . ASP A 1 87 ? -1.385 7.744 -13.486 1.00 81.19 87 ASP A O 1
ATOM 714 N N . MET A 1 88 ? -0.984 5.593 -12.967 1.00 83.00 88 MET A N 1
ATOM 715 C CA . MET A 1 88 ? -1.710 5.627 -11.718 1.00 83.00 88 MET A CA 1
ATOM 716 C C . MET A 1 88 ? -1.118 4.630 -10.725 1.00 83.00 88 MET A C 1
ATOM 718 O O . MET A 1 88 ? -0.936 3.463 -11.060 1.00 83.00 88 MET A O 1
ATOM 722 N N . LEU A 1 89 ? -0.847 5.096 -9.505 1.00 89.00 89 LEU A N 1
ATOM 723 C CA . LEU A 1 89 ? -0.482 4.289 -8.341 1.00 89.00 89 LEU A CA 1
ATOM 724 C C . LEU A 1 89 ? -1.165 4.885 -7.112 1.00 89.00 89 LEU A C 1
ATOM 726 O O . LEU A 1 89 ? -1.098 6.097 -6.907 1.00 89.00 89 LEU A O 1
ATOM 730 N N . TYR A 1 90 ? -1.793 4.038 -6.309 1.00 87.94 90 TYR A N 1
ATOM 731 C CA . TYR A 1 90 ? -2.440 4.400 -5.056 1.00 87.94 90 TYR A CA 1
ATOM 732 C C . TYR A 1 90 ? -2.047 3.422 -3.959 1.00 87.94 90 TYR A C 1
ATOM 734 O O . TYR A 1 90 ? -2.014 2.207 -4.185 1.00 87.94 90 TYR A O 1
ATOM 742 N N . LEU A 1 91 ? -1.824 3.955 -2.760 1.00 90.00 91 LEU A N 1
ATOM 743 C CA . LEU A 1 91 ? -1.896 3.144 -1.552 1.00 90.00 91 LEU A CA 1
ATOM 744 C C . LEU A 1 91 ? -3.313 3.233 -0.985 1.00 90.00 91 LEU A C 1
ATOM 746 O O . LEU A 1 91 ? -3.995 2.219 -0.853 1.00 90.00 91 LEU A O 1
ATOM 750 N N . ILE A 1 92 ? -3.782 4.450 -0.707 1.00 91.69 92 ILE A N 1
ATOM 751 C CA . ILE A 1 92 ? -5.115 4.702 -0.165 1.00 91.69 92 ILE A CA 1
ATOM 752 C C . ILE A 1 92 ? -6.045 5.063 -1.319 1.00 91.69 92 ILE A C 1
ATOM 754 O O . ILE A 1 92 ? -6.075 6.194 -1.798 1.00 91.69 92 ILE A O 1
ATOM 758 N N . PHE A 1 93 ? -6.855 4.101 -1.757 1.00 83.12 93 PHE A N 1
ATOM 759 C CA . PHE A 1 93 ? -7.777 4.327 -2.873 1.00 83.12 93 PHE A CA 1
ATOM 760 C C . PHE A 1 93 ? -9.035 5.107 -2.459 1.00 83.12 93 PHE A C 1
ATOM 762 O O . PHE A 1 93 ? -9.718 5.674 -3.310 1.00 83.12 93 PHE A O 1
ATOM 769 N N . LYS A 1 94 ? -9.388 5.113 -1.164 1.00 89.44 94 LYS A N 1
ATOM 770 C CA . LYS A 1 94 ? -10.542 5.859 -0.643 1.00 89.44 94 LYS A CA 1
ATOM 771 C C . LYS A 1 94 ? -10.312 6.308 0.793 1.00 89.44 94 LYS A C 1
ATOM 773 O O . LYS A 1 94 ? -9.878 5.521 1.631 1.00 89.44 94 LYS A O 1
ATOM 778 N N . ARG A 1 95 ? -10.710 7.545 1.093 1.00 91.75 95 ARG A N 1
ATOM 779 C CA . ARG A 1 95 ? -10.777 8.085 2.453 1.00 91.75 95 ARG A CA 1
ATOM 780 C C . ARG A 1 95 ? -12.136 8.725 2.728 1.00 91.75 95 ARG A C 1
ATOM 782 O O . ARG A 1 95 ? -12.707 9.375 1.858 1.00 91.75 95 ARG A O 1
ATOM 789 N N . SER A 1 96 ? -12.649 8.540 3.940 1.00 92.31 96 SER A N 1
ATOM 790 C CA . SER A 1 96 ? -13.835 9.215 4.468 1.00 92.31 96 SER A CA 1
ATOM 791 C C . SER A 1 96 ? -13.615 9.515 5.948 1.00 92.31 96 SER A C 1
ATOM 793 O O . SER A 1 96 ? -13.624 8.598 6.767 1.00 92.31 96 SER A O 1
ATOM 795 N N . LYS A 1 97 ? -13.386 10.794 6.281 1.00 90.69 97 LYS A N 1
ATOM 796 C CA . LYS A 1 97 ? -12.962 11.241 7.621 1.00 90.69 97 LYS A CA 1
ATOM 797 C C . LYS A 1 97 ? -11.741 10.437 8.100 1.00 90.69 97 LYS A C 1
ATOM 799 O O . LYS A 1 97 ? -10.718 10.431 7.410 1.00 90.69 97 LYS A O 1
ATOM 804 N N . ASP A 1 98 ? -11.887 9.716 9.205 1.00 94.00 98 ASP A N 1
ATOM 805 C CA . ASP A 1 98 ? -10.845 8.890 9.817 1.00 94.00 98 ASP A CA 1
ATOM 806 C C . ASP A 1 98 ? -10.803 7.476 9.241 1.00 94.00 98 ASP A C 1
ATOM 808 O O . ASP A 1 98 ? -9.986 6.660 9.639 1.00 94.00 98 ASP A O 1
ATOM 812 N N . THR A 1 99 ? -11.678 7.142 8.294 1.00 95.19 99 THR A N 1
ATOM 813 C CA . THR A 1 99 ? -11.649 5.837 7.641 1.00 95.19 99 THR A CA 1
ATOM 814 C C . THR A 1 99 ? -10.852 5.896 6.350 1.00 95.19 99 THR A C 1
ATOM 816 O O . THR A 1 99 ? -11.179 6.660 5.440 1.00 95.19 99 THR A O 1
ATOM 819 N N . ILE A 1 100 ? -9.858 5.026 6.229 1.00 96.00 100 ILE A N 1
ATOM 820 C CA . ILE A 1 100 ? -9.102 4.798 5.000 1.00 96.00 100 ILE A CA 1
ATOM 821 C C . ILE A 1 100 ? -9.412 3.416 4.446 1.00 96.00 100 ILE A C 1
ATOM 823 O O . ILE A 1 100 ? -9.828 2.505 5.161 1.00 96.00 100 ILE A O 1
ATOM 827 N N . THR A 1 101 ? -9.236 3.260 3.142 1.00 95.00 101 THR A N 1
ATOM 828 C CA . THR A 1 101 ? -9.374 1.970 2.481 1.00 95.00 101 THR A CA 1
ATOM 829 C C . THR A 1 101 ? -8.198 1.762 1.541 1.00 95.00 101 THR A C 1
ATOM 831 O O . THR A 1 101 ? -7.901 2.627 0.714 1.00 95.00 101 THR A O 1
ATOM 834 N N . PHE A 1 102 ? -7.538 0.617 1.676 1.00 93.19 102 PHE A N 1
ATOM 835 C CA . PHE A 1 102 ? -6.454 0.180 0.801 1.00 93.19 102 PHE A CA 1
ATOM 836 C C . PHE A 1 102 ? -6.635 -1.298 0.439 1.00 93.19 102 PHE A C 1
ATOM 838 O O . PHE A 1 102 ? -7.490 -1.993 0.995 1.00 93.19 102 PHE A O 1
ATOM 845 N N . VAL A 1 103 ? -5.896 -1.763 -0.560 1.00 92.06 103 VAL A N 1
ATOM 846 C CA . VAL A 1 103 ? -5.915 -3.161 -1.006 1.00 92.06 103 VAL A CA 1
ATOM 847 C C . VAL A 1 103 ? -4.612 -3.799 -0.574 1.00 92.06 103 VAL A C 1
ATOM 849 O O . VAL A 1 103 ? -3.571 -3.209 -0.815 1.00 92.06 103 VAL A O 1
ATOM 852 N N . LEU A 1 104 ? -4.674 -4.984 0.024 1.00 92.88 104 LEU A N 1
ATOM 853 C CA . LEU A 1 104 ? -3.517 -5.831 0.288 1.00 92.88 104 LEU A CA 1
ATOM 854 C C . LEU A 1 104 ? -3.462 -6.925 -0.776 1.00 92.88 104 LEU A C 1
ATOM 856 O O . LEU A 1 104 ? -4.489 -7.527 -1.096 1.00 92.88 104 LEU A O 1
ATOM 860 N N . THR A 1 105 ? -2.290 -7.151 -1.363 1.00 88.00 105 THR A N 1
ATOM 861 C CA . THR A 1 105 ? -2.139 -7.999 -2.555 1.00 88.00 105 THR A CA 1
ATOM 862 C C . THR A 1 105 ? -1.826 -9.457 -2.239 1.00 88.00 105 THR A C 1
ATOM 864 O O . THR A 1 105 ? -2.242 -10.322 -3.005 1.00 88.00 105 THR A O 1
ATOM 867 N N . ASN A 1 106 ? -1.144 -9.733 -1.124 1.00 87.62 106 ASN A N 1
ATOM 868 C CA . ASN A 1 106 ? -0.541 -11.046 -0.878 1.00 87.62 106 ASN A CA 1
ATOM 869 C C . ASN A 1 106 ? -1.159 -11.809 0.306 1.00 87.62 106 ASN A C 1
ATOM 871 O O . ASN A 1 106 ? -1.316 -13.027 0.228 1.00 87.62 106 ASN A O 1
ATOM 875 N N . HIS A 1 107 ? -1.524 -11.112 1.387 1.00 92.00 107 HIS A N 1
ATOM 876 C CA . HIS A 1 107 ? -1.826 -11.756 2.672 1.00 92.00 107 HIS A CA 1
ATOM 877 C C . HIS A 1 107 ? -3.130 -11.273 3.325 1.00 92.00 107 HIS A C 1
ATOM 879 O O . HIS A 1 107 ? -3.290 -11.331 4.544 1.00 92.00 107 HIS A O 1
ATOM 885 N N . ALA A 1 108 ? -4.099 -10.809 2.531 1.00 92.62 108 ALA A N 1
ATOM 886 C CA . ALA A 1 108 ? -5.373 -10.311 3.052 1.00 92.62 108 ALA A CA 1
ATOM 887 C C . ALA A 1 108 ? -6.142 -11.320 3.930 1.00 92.62 108 ALA A C 1
ATOM 889 O O . ALA A 1 108 ? -6.698 -10.881 4.935 1.00 92.62 108 ALA A O 1
ATOM 890 N N . PRO A 1 109 ? -6.157 -12.640 3.638 1.00 94.00 109 PRO A N 1
ATOM 891 C CA . PRO A 1 109 ? -6.847 -13.613 4.490 1.00 94.00 109 PRO A CA 1
ATOM 892 C C . PRO A 1 109 ? -6.245 -13.797 5.892 1.00 94.00 109 PRO A C 1
ATOM 894 O O . PRO A 1 109 ? -6.911 -14.354 6.758 1.00 94.00 109 PRO A O 1
ATOM 897 N N . MET A 1 110 ? -5.001 -13.364 6.128 1.00 94.75 110 MET A N 1
ATOM 898 C CA . MET A 1 110 ? -4.342 -13.485 7.439 1.00 94.75 110 MET A CA 1
ATOM 899 C C . MET A 1 110 ? -4.750 -12.368 8.410 1.00 94.75 110 MET A C 1
ATOM 901 O O . MET A 1 110 ? -4.575 -12.493 9.627 1.00 94.75 110 MET A O 1
ATOM 905 N N . VAL A 1 111 ? -5.300 -11.279 7.870 1.00 96.06 111 VAL A N 1
ATOM 906 C CA . VAL A 1 111 ? -5.713 -10.099 8.625 1.00 96.06 111 VAL A CA 1
ATOM 907 C C . VAL A 1 111 ? -7.150 -10.266 9.105 1.00 96.06 111 VAL A C 1
ATOM 909 O O . VAL A 1 111 ? -8.043 -10.616 8.333 1.00 96.06 111 VAL A O 1
ATOM 912 N N . LEU A 1 112 ? -7.390 -9.968 10.379 1.00 96.62 112 LEU A N 1
ATOM 913 C CA . LEU A 1 112 ? -8.706 -10.039 11.001 1.00 96.62 112 LEU A CA 1
ATOM 914 C C . LEU A 1 112 ? -9.209 -8.660 11.420 1.00 96.62 112 LEU A C 1
ATOM 916 O O . LEU A 1 112 ? -8.461 -7.697 11.601 1.00 96.62 112 LEU A O 1
ATOM 920 N N . LYS A 1 113 ? -10.534 -8.563 11.565 1.00 97.38 113 LYS A N 1
ATOM 921 C CA . LYS A 1 113 ? -11.167 -7.370 12.119 1.00 97.38 113 LYS A CA 1
ATOM 922 C C . LYS A 1 113 ? -10.634 -7.148 13.532 1.00 97.38 113 LYS A C 1
ATOM 924 O O . LYS A 1 113 ? -10.622 -8.067 14.342 1.00 97.38 113 LYS A O 1
ATOM 929 N N . GLY A 1 114 ? -10.271 -5.908 13.830 1.00 97.50 114 GLY A N 1
ATOM 930 C CA . GLY A 1 114 ? -9.726 -5.514 15.119 1.00 97.50 114 GLY A CA 1
ATOM 931 C C . GLY A 1 114 ? -8.203 -5.483 15.171 1.00 97.50 114 GLY A C 1
ATOM 932 O O . GLY A 1 114 ? -7.708 -4.815 16.079 1.00 97.50 114 GLY A O 1
ATOM 933 N N . ASP A 1 115 ? -7.503 -6.099 14.208 1.00 98.19 115 ASP A N 1
ATOM 934 C CA . ASP A 1 115 ? -6.043 -6.024 14.097 1.00 98.19 115 ASP A CA 1
ATOM 935 C C . ASP A 1 115 ? -5.596 -4.557 13.953 1.00 98.19 115 ASP A C 1
ATOM 937 O O . ASP A 1 115 ? -6.250 -3.737 13.294 1.00 98.19 115 ASP A O 1
ATOM 941 N N . SER A 1 116 ? -4.472 -4.221 14.576 1.00 97.56 116 SER A N 1
ATOM 942 C CA . SER A 1 116 ? -3.824 -2.917 14.434 1.00 97.56 116 SER A CA 1
ATOM 943 C C . SER A 1 116 ? -2.895 -2.933 13.226 1.00 97.56 116 SER A C 1
ATOM 945 O O . SER A 1 116 ? -2.225 -3.924 12.958 1.00 97.56 116 SER A O 1
ATOM 947 N N . VAL A 1 117 ? -2.830 -1.824 12.505 1.00 97.44 117 VAL A N 1
ATOM 948 C CA . VAL A 1 117 ? -2.001 -1.626 11.317 1.00 97.44 117 VAL A CA 1
ATOM 949 C C . VAL A 1 117 ? -1.032 -0.492 11.597 1.00 97.44 117 VAL A C 1
ATOM 951 O O . VAL A 1 117 ? -1.455 0.576 12.031 1.00 97.44 117 VAL A O 1
ATOM 954 N N . TRP A 1 118 ? 0.245 -0.699 11.302 1.00 97.50 118 TRP A N 1
ATOM 955 C CA . TRP A 1 118 ? 1.260 0.346 11.228 1.00 97.50 118 TRP A CA 1
ATOM 956 C C . TRP A 1 118 ? 1.754 0.464 9.790 1.00 97.50 118 TRP A C 1
ATOM 958 O O . TRP A 1 118 ? 2.092 -0.539 9.163 1.00 97.50 118 TRP A O 1
ATOM 968 N N . VAL A 1 119 ? 1.788 1.683 9.262 1.00 96.94 119 VAL A N 1
ATOM 969 C CA . VAL A 1 119 ? 2.272 1.974 7.913 1.00 96.94 119 VAL A CA 1
ATOM 970 C C . VAL A 1 119 ? 3.461 2.910 8.008 1.00 96.94 119 VAL A C 1
ATOM 972 O O . VAL A 1 119 ? 3.319 4.010 8.539 1.00 96.94 119 VAL A O 1
ATOM 975 N N . SER A 1 120 ? 4.592 2.487 7.436 1.00 96.88 120 SER A N 1
ATOM 976 C CA . SER A 1 120 ? 5.811 3.291 7.345 1.00 96.88 120 SER A CA 1
ATOM 977 C C . SER A 1 120 ? 6.374 3.308 5.928 1.00 96.88 120 SER A C 1
ATOM 979 O O . SER A 1 120 ? 6.890 2.307 5.422 1.00 96.88 120 SER A O 1
ATOM 981 N N . SER A 1 121 ? 6.309 4.475 5.291 1.00 95.56 121 SER A N 1
ATOM 982 C CA . SER A 1 121 ? 6.977 4.777 4.023 1.00 95.56 121 SER A CA 1
ATOM 983 C C . SER A 1 121 ? 8.492 4.711 4.152 1.00 95.56 121 SER A C 1
ATOM 985 O O . SER A 1 121 ? 9.160 4.357 3.180 1.00 95.56 121 SER A O 1
ATOM 987 N N . THR A 1 122 ? 9.027 5.074 5.319 1.00 94.00 122 THR A N 1
ATOM 988 C CA . THR A 1 122 ? 10.468 5.050 5.587 1.00 94.00 122 THR A CA 1
ATOM 989 C C . THR A 1 122 ? 10.998 3.621 5.542 1.00 94.00 122 THR A C 1
ATOM 991 O O . THR A 1 122 ? 11.956 3.350 4.817 1.00 94.00 122 THR A O 1
ATOM 994 N N . ASP A 1 123 ? 10.301 2.700 6.209 1.00 95.88 123 ASP A N 1
ATOM 995 C CA . ASP A 1 123 ? 10.672 1.283 6.260 1.00 95.88 123 ASP A CA 1
ATOM 996 C C . ASP A 1 123 ? 10.098 0.465 5.092 1.00 95.88 123 ASP A C 1
ATOM 998 O O . ASP A 1 123 ? 10.332 -0.739 4.992 1.00 95.88 123 ASP A O 1
ATOM 1002 N N . ASN A 1 124 ? 9.326 1.100 4.200 1.00 96.38 124 ASN A N 1
ATOM 1003 C CA . ASN A 1 124 ? 8.596 0.448 3.110 1.00 96.38 124 ASN A CA 1
ATOM 1004 C C . ASN A 1 124 ? 7.724 -0.729 3.601 1.00 96.38 124 ASN A C 1
ATOM 1006 O O . ASN A 1 124 ? 7.647 -1.773 2.945 1.00 96.38 124 ASN A O 1
ATOM 1010 N N . SER A 1 125 ? 7.058 -0.567 4.747 1.00 96.50 125 SER A N 1
ATOM 1011 C CA . SER A 1 125 ? 6.340 -1.658 5.409 1.00 96.50 125 SER A CA 1
ATOM 1012 C C . SER A 1 125 ? 4.904 -1.306 5.799 1.00 96.50 125 SER A C 1
ATOM 1014 O O . SER A 1 125 ? 4.587 -0.174 6.170 1.00 96.50 125 SER A O 1
ATOM 1016 N N . ILE A 1 126 ? 4.040 -2.315 5.708 1.00 96.62 126 ILE A N 1
ATOM 1017 C CA . ILE A 1 126 ? 2.723 -2.377 6.338 1.00 96.62 126 ILE A CA 1
ATOM 1018 C C . ILE A 1 126 ? 2.785 -3.535 7.325 1.00 96.62 126 ILE A C 1
ATOM 1020 O O . ILE A 1 126 ? 2.972 -4.681 6.924 1.00 96.62 126 ILE A O 1
ATOM 1024 N N . GLN A 1 127 ? 2.661 -3.245 8.610 1.00 97.31 127 GLN A N 1
ATOM 1025 C CA . GLN A 1 127 ? 2.741 -4.241 9.670 1.00 97.31 127 GLN A CA 1
ATOM 1026 C C . GLN A 1 127 ? 1.375 -4.390 10.321 1.00 97.31 127 GLN A C 1
ATOM 1028 O O . GLN A 1 127 ? 0.719 -3.394 10.622 1.00 97.31 127 GLN A O 1
ATOM 1033 N N . PHE A 1 128 ? 0.958 -5.629 10.544 1.00 97.75 128 PHE A N 1
ATOM 1034 C CA . PHE A 1 128 ? -0.290 -5.956 11.218 1.00 97.75 128 PHE A CA 1
ATOM 1035 C C . PHE A 1 128 ? 0.010 -6.593 12.568 1.00 97.75 128 PHE A C 1
ATOM 1037 O O . PHE A 1 128 ? 0.910 -7.430 12.680 1.00 97.75 128 PHE A O 1
ATOM 1044 N N . PHE A 1 129 ? -0.765 -6.214 13.578 1.00 98.06 129 PHE A N 1
ATOM 1045 C CA . PHE A 1 129 ? -0.618 -6.678 14.949 1.00 98.06 129 PHE A CA 1
ATOM 1046 C C . PHE A 1 129 ? -1.948 -7.184 15.497 1.00 98.06 129 PHE A C 1
ATOM 1048 O O . PHE A 1 129 ? -2.982 -6.535 15.321 1.00 98.06 129 PHE A O 1
ATOM 1055 N N . ARG A 1 130 ? -1.901 -8.301 16.217 1.00 97.69 130 ARG A N 1
ATOM 1056 C CA . ARG A 1 130 ? -3.021 -8.880 16.957 1.00 97.69 130 ARG A CA 1
ATOM 1057 C C . ARG A 1 130 ? -2.579 -9.075 18.395 1.00 97.69 130 ARG A C 1
ATOM 1059 O O . ARG A 1 130 ? -1.537 -9.670 18.630 1.00 97.69 130 ARG A O 1
ATOM 1066 N N . ASP A 1 131 ? -3.322 -8.497 19.332 1.00 95.25 131 ASP A N 1
ATOM 1067 C CA . ASP A 1 131 ? -3.024 -8.591 20.768 1.00 95.25 131 ASP A CA 1
ATOM 1068 C C . ASP A 1 131 ? -1.578 -8.185 21.137 1.00 95.25 131 ASP A C 1
ATOM 1070 O O . ASP A 1 131 ? -0.975 -8.709 22.065 1.00 95.25 131 ASP A O 1
ATOM 1074 N N . GLY A 1 132 ? -1.017 -7.218 20.397 1.00 93.25 132 GLY A N 1
ATOM 1075 C CA . GLY A 1 132 ? 0.348 -6.711 20.587 1.00 93.25 132 GLY A CA 1
ATOM 1076 C C . GLY A 1 132 ? 1.436 -7.494 19.845 1.00 93.25 132 GLY A C 1
ATOM 1077 O O . GLY A 1 132 ? 2.551 -6.994 19.708 1.00 93.25 132 GLY A O 1
ATOM 1078 N N . GLU A 1 133 ? 1.120 -8.664 19.293 1.00 96.56 133 GLU A N 1
ATOM 1079 C CA . GLU A 1 133 ? 2.054 -9.468 18.509 1.00 96.56 133 GLU A CA 1
ATOM 1080 C C . GLU A 1 133 ? 1.941 -9.164 17.018 1.00 96.56 133 GLU A C 1
ATOM 1082 O O . GLU A 1 133 ? 0.850 -8.989 16.474 1.00 96.56 133 GLU A O 1
ATOM 1087 N N . ARG A 1 134 ? 3.081 -9.111 16.326 1.00 97.06 134 ARG A N 1
ATOM 1088 C CA . ARG A 1 134 ? 3.112 -8.886 14.880 1.00 97.06 134 ARG A CA 1
ATOM 1089 C C . ARG A 1 134 ? 2.710 -10.163 14.148 1.00 97.06 134 ARG A C 1
ATOM 1091 O O . ARG A 1 134 ? 3.448 -11.143 14.180 1.00 97.06 134 ARG A O 1
ATOM 1098 N N . VAL A 1 135 ? 1.589 -10.119 13.434 1.00 96.25 135 VAL A N 1
ATOM 1099 C CA . VAL A 1 135 ? 1.061 -11.265 12.674 1.00 96.25 135 VAL A CA 1
ATOM 1100 C C . VAL A 1 135 ? 1.554 -11.296 11.231 1.00 96.25 135 VAL A C 1
ATOM 1102 O O . VAL A 1 135 ? 1.676 -12.367 10.646 1.00 96.25 135 VAL A O 1
ATOM 1105 N N . LEU A 1 136 ? 1.835 -10.130 10.647 1.00 95.12 136 LEU A N 1
ATOM 1106 C CA . LEU A 1 136 ? 2.190 -10.005 9.238 1.00 95.12 136 LEU A CA 1
ATOM 1107 C C . LEU A 1 136 ? 2.989 -8.724 8.986 1.00 95.12 136 LEU A C 1
ATOM 1109 O O . LEU A 1 136 ? 2.720 -7.684 9.589 1.00 95.12 136 LEU A O 1
ATOM 1113 N N . THR A 1 137 ? 3.914 -8.797 8.032 1.00 95.75 137 THR A N 1
ATOM 1114 C CA . THR A 1 137 ? 4.562 -7.635 7.422 1.00 95.75 137 THR A CA 1
ATOM 1115 C C . THR A 1 137 ? 4.467 -7.758 5.909 1.00 95.75 137 THR A C 1
ATOM 1117 O O . THR A 1 137 ? 4.888 -8.769 5.355 1.00 95.75 137 THR A O 1
ATOM 1120 N N . ASP A 1 138 ? 3.976 -6.715 5.250 1.00 94.19 138 ASP A N 1
ATOM 1121 C CA . ASP A 1 138 ? 3.937 -6.594 3.794 1.00 94.19 138 ASP A CA 1
ATOM 1122 C C . ASP A 1 138 ? 4.730 -5.377 3.314 1.00 94.19 138 ASP A C 1
ATOM 1124 O O . ASP A 1 138 ? 4.937 -4.407 4.049 1.00 94.19 138 ASP A O 1
ATOM 1128 N N . SER A 1 139 ? 5.168 -5.411 2.054 1.00 93.62 139 SER A N 1
ATOM 1129 C CA . SER A 1 139 ? 5.834 -4.266 1.437 1.00 93.62 139 SER A CA 1
ATOM 1130 C C . SER A 1 139 ? 4.819 -3.240 0.940 1.00 93.62 139 SER A C 1
ATOM 1132 O O . SER A 1 139 ? 3.927 -3.563 0.150 1.00 93.62 139 SER A O 1
ATOM 1134 N N . LEU A 1 140 ? 5.012 -1.967 1.300 1.00 92.75 140 LEU A N 1
ATOM 1135 C CA . LEU A 1 140 ? 4.227 -0.867 0.729 1.00 92.75 140 LEU A CA 1
ATOM 1136 C C . LEU A 1 140 ? 4.357 -0.814 -0.794 1.00 92.75 140 LEU A C 1
ATOM 1138 O O . LEU A 1 140 ? 3.364 -0.654 -1.499 1.00 92.75 140 LEU A O 1
ATOM 1142 N N . THR A 1 141 ? 5.579 -0.991 -1.299 1.00 92.81 141 THR A N 1
ATOM 1143 C CA . THR A 1 141 ? 5.890 -0.947 -2.735 1.00 92.81 141 THR A CA 1
ATOM 1144 C C . THR A 1 141 ? 5.128 -2.012 -3.512 1.00 92.81 141 THR A C 1
ATOM 1146 O O . THR A 1 141 ? 4.695 -1.752 -4.633 1.00 92.81 141 THR A O 1
ATOM 1149 N N . GLU A 1 142 ? 4.942 -3.201 -2.945 1.00 87.81 142 GLU A N 1
ATOM 1150 C CA . GLU A 1 142 ? 4.184 -4.284 -3.582 1.00 87.81 142 GLU A CA 1
ATOM 1151 C C . GLU A 1 142 ? 2.675 -4.078 -3.450 1.00 87.81 142 GLU A C 1
ATOM 1153 O O . GLU A 1 142 ? 1.931 -4.372 -4.381 1.00 87.81 142 GLU A O 1
ATOM 1158 N N . THR A 1 143 ? 2.250 -3.463 -2.347 1.00 89.25 143 THR A N 1
ATOM 1159 C CA . THR A 1 143 ? 0.843 -3.193 -2.035 1.00 89.25 143 THR A CA 1
ATOM 1160 C C . THR A 1 143 ? 0.249 -2.041 -2.859 1.00 89.25 143 THR A C 1
ATOM 1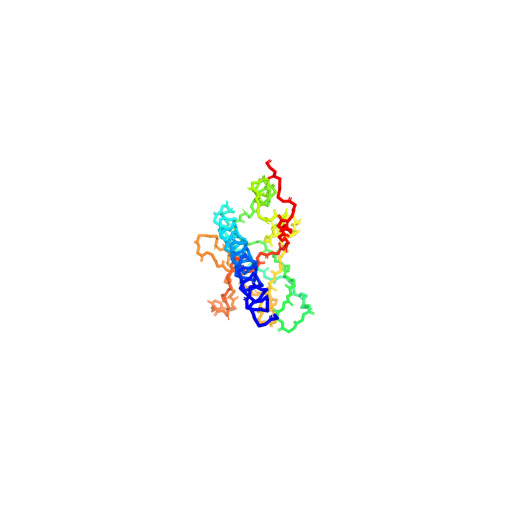162 O O . THR A 1 143 ? -0.970 -1.922 -2.972 1.00 89.25 143 THR A O 1
ATOM 1165 N N . LEU A 1 144 ? 1.078 -1.198 -3.493 1.00 90.62 144 LEU A N 1
ATOM 1166 C CA . LEU A 1 144 ? 0.580 -0.150 -4.390 1.00 90.62 144 LEU A CA 1
ATOM 1167 C C . LEU A 1 144 ? -0.285 -0.741 -5.512 1.00 90.62 144 LEU A C 1
ATOM 1169 O O . LEU A 1 144 ? 0.163 -1.573 -6.309 1.00 90.62 144 LEU A O 1
ATOM 1173 N N . THR A 1 145 ? -1.500 -0.224 -5.636 1.00 85.62 145 THR A N 1
ATOM 1174 C CA . THR A 1 145 ? -2.443 -0.605 -6.690 1.00 85.62 145 THR A CA 1
ATOM 1175 C C . THR A 1 145 ? -2.447 0.412 -7.816 1.00 85.62 145 THR A C 1
ATOM 1177 O O . THR A 1 145 ? -2.316 1.610 -7.582 1.00 85.62 145 THR A O 1
ATOM 1180 N N . GLY A 1 146 ? -2.580 -0.052 -9.056 1.00 83.31 146 GLY A N 1
ATOM 1181 C CA . GLY A 1 146 ? -2.573 0.817 -10.227 1.00 83.31 146 GLY A CA 1
ATOM 1182 C C . GLY A 1 146 ? -2.058 0.113 -11.476 1.00 83.31 146 GLY A C 1
ATOM 1183 O O . GLY A 1 146 ? -1.916 -1.109 -11.488 1.00 83.31 146 GLY A O 1
ATOM 1184 N N . TYR A 1 147 ? -1.783 0.884 -12.525 1.00 77.94 147 TYR A N 1
ATOM 1185 C CA . TYR A 1 147 ? -1.343 0.361 -13.817 1.00 77.94 147 TYR A CA 1
ATOM 1186 C C . TYR A 1 147 ? -0.218 1.207 -14.421 1.00 77.94 147 TYR A C 1
ATOM 1188 O O . TYR A 1 147 ? -0.159 2.435 -14.283 1.00 77.94 147 TYR A O 1
ATOM 1196 N N . SER A 1 148 ? 0.711 0.511 -15.075 1.00 77.12 148 SER A N 1
ATOM 1197 C CA . SER A 1 148 ? 1.842 1.114 -15.776 1.00 77.12 148 SER A CA 1
ATOM 1198 C C . SER A 1 148 ? 1.443 1.548 -17.186 1.00 77.12 148 SER A C 1
ATOM 1200 O O . SER A 1 148 ? 0.548 0.960 -17.797 1.00 77.12 148 SER A O 1
ATOM 1202 N N . ARG A 1 149 ? 2.143 2.542 -17.735 1.00 72.62 149 ARG A N 1
ATOM 1203 C CA . ARG A 1 149 ? 1.967 2.951 -19.128 1.00 72.62 149 ARG A CA 1
ATOM 1204 C C . ARG A 1 149 ? 2.522 1.882 -20.071 1.00 72.62 149 ARG A C 1
ATOM 1206 O O . ARG A 1 149 ? 3.635 1.386 -19.850 1.00 72.62 149 ARG A O 1
ATOM 1213 N N . PRO A 1 150 ? 1.814 1.561 -21.165 1.00 63.75 150 PRO A N 1
ATOM 1214 C CA . PRO A 1 150 ? 2.413 0.808 -22.254 1.00 63.75 150 PRO A CA 1
ATOM 1215 C C . PRO A 1 150 ? 3.559 1.619 -22.871 1.00 63.75 150 PRO A C 1
ATOM 1217 O O . PRO A 1 150 ? 3.466 2.838 -23.019 1.00 63.75 150 PRO A O 1
ATOM 1220 N N . PHE A 1 151 ? 4.651 0.947 -23.252 1.00 60.56 151 PHE A N 1
ATOM 1221 C CA . PHE A 1 151 ? 5.888 1.632 -23.656 1.00 60.56 151 PHE A CA 1
ATOM 1222 C C . PHE A 1 151 ? 5.700 2.572 -24.862 1.00 60.56 151 PHE A C 1
ATOM 1224 O O . PHE A 1 151 ? 6.403 3.575 -24.971 1.00 60.56 151 PHE A O 1
ATOM 1231 N N . PHE A 1 152 ? 4.729 2.279 -25.732 1.00 60.06 152 PHE A N 1
ATOM 1232 C CA . PHE A 1 152 ? 4.407 3.072 -26.920 1.00 60.06 152 PHE A CA 1
ATOM 1233 C C . PHE A 1 152 ? 3.765 4.438 -26.613 1.00 60.06 152 PHE A C 1
ATOM 1235 O O . PHE A 1 152 ? 3.700 5.282 -27.500 1.00 60.06 152 PHE A O 1
ATOM 1242 N N . PHE A 1 153 ? 3.312 4.676 -25.376 1.00 58.56 153 PHE A N 1
ATOM 1243 C CA . PHE A 1 153 ? 2.587 5.890 -24.974 1.00 58.56 153 PHE A CA 1
ATOM 1244 C C . PHE A 1 153 ? 3.392 6.838 -24.067 1.00 58.56 153 PHE A C 1
ATOM 1246 O O . PHE A 1 153 ? 2.820 7.722 -23.426 1.00 58.56 153 PHE A O 1
ATOM 1253 N N . LYS A 1 154 ? 4.726 6.707 -24.002 1.00 54.81 154 LYS A N 1
ATOM 1254 C CA . LYS A 1 154 ? 5.552 7.674 -23.255 1.00 54.81 154 LYS A CA 1
ATOM 1255 C C . LYS A 1 154 ? 5.423 9.074 -23.866 1.00 54.81 154 LYS A C 1
ATOM 1257 O O . LYS A 1 154 ? 5.732 9.266 -25.041 1.00 54.81 154 LYS A O 1
ATOM 1262 N N . ARG A 1 155 ? 4.988 10.058 -23.067 1.00 54.72 155 ARG A N 1
ATOM 1263 C CA . ARG A 1 155 ? 5.027 11.476 -23.461 1.00 54.72 155 ARG A CA 1
ATOM 1264 C C . ARG A 1 155 ? 6.486 11.892 -23.675 1.00 54.72 155 ARG A C 1
ATOM 1266 O O . ARG A 1 155 ? 7.329 11.588 -22.831 1.00 54.72 155 ARG A O 1
ATOM 1273 N N . LYS A 1 156 ? 6.748 12.511 -24.829 1.00 46.56 156 LYS A N 1
ATOM 1274 C CA . LYS A 1 156 ? 8.021 13.167 -25.151 1.00 46.56 156 LYS A CA 1
ATOM 1275 C C . LYS A 1 156 ? 8.254 14.358 -24.235 1.00 46.56 156 LYS A C 1
ATOM 1277 O O . LYS A 1 156 ? 7.252 15.042 -23.926 1.00 46.56 156 LYS A O 1
#

pLDDT: mean 89.29, std 9.45, range [46.56, 98.19]

Sequence (156 aa):
MKKSILILMGIGLITLLLLARLVFRQKSGTADERKWFVKALRYEFSARVDSILVFNQHSGRLRCLLTNGDPQTYREDSLKKLFKEHDMLYLIFKRSKDTITFVLTNHAPMVLKGDSVWVSSTDNSIQFFRDGERVLTDSLTETLTGYSRPFFFKRK

Foldseek 3Di:
DVVVVVVVVVVVVVVVVVVVVVVVVLVVLLLVLLLVLLLQQQDWFKWFFADWAAPDPFKIKTKTFTDGDDRPQVSLVVSCVVDQWFNHKDQFPDDDPRITMFMGGGHRVQDDGGWMWTDGSPVQWIWTHDPRHTRDIDGVSVRIDGDTDDPVPGDD

Radius of gyration: 20.62 Å; chains: 1; bounding box: 38×38×70 Å